Protein AF-A0A434QQH0-F1 (afdb_monomer_lite)

Secondary structure (DSSP, 8-state):
----HHHHHHHHHHHHHTT---EEEEEE-TTTTTTTHHHHHHHHHHTT-EEEEEEPP--S--SS-TTTT---HHHHHHHHTTTS-EEE-----SSS-EEEEETTT--EEEEE-TTTS--GGG----EE-TTS-EE-

Radius of gyration: 16.39 Å; chains: 1; bounding box: 36×39×36 Å

Sequence (136 aa):
RWGNLGKVMEGIDAAQAAGLKVKLNAVALRDFNDAEIPEMLRWAHGRGMDLTVIETMPMGEIDADRTDQYLPLSLLRASLERQFTLTDIPYKTGGPARYVQVAETGGRLGFITPMTHNFCESCNRVRLTCTGTLYM

Structure (mmCIF, N/CA/C/O backbone):
data_AF-A0A434QQH0-F1
#
_entry.id   AF-A0A434QQH0-F1
#
loop_
_atom_site.group_PDB
_atom_site.id
_atom_site.type_symbol
_atom_site.label_atom_id
_atom_site.label_alt_id
_atom_site.label_comp_id
_atom_site.label_asym_id
_atom_site.label_entity_id
_atom_site.label_seq_id
_atom_site.pdbx_PDB_ins_code
_atom_site.Cartn_x
_atom_site.Cartn_y
_atom_site.Cartn_z
_atom_site.occupancy
_atom_site.B_iso_or_equiv
_atom_site.auth_seq_id
_atom_site.auth_comp_id
_atom_site.auth_asym_id
_atom_site.auth_atom_id
_atom_site.pdbx_PDB_model_num
ATOM 1 N N . ARG A 1 1 ? -4.219 -21.083 -2.328 1.00 56.47 1 ARG A N 1
ATOM 2 C CA . ARG A 1 1 ? -4.383 -19.788 -1.613 1.00 56.47 1 ARG A CA 1
ATOM 3 C C . ARG A 1 1 ? -5.402 -20.011 -0.497 1.00 56.47 1 ARG A C 1
ATOM 5 O O . ARG A 1 1 ? -6.440 -20.570 -0.800 1.00 56.47 1 ARG A O 1
ATOM 12 N N . TRP A 1 2 ? -5.095 -19.660 0.757 1.00 65.19 2 TRP A N 1
ATOM 13 C CA . TRP A 1 2 ? -5.831 -20.118 1.959 1.00 65.19 2 TRP A CA 1
ATOM 14 C C . TRP A 1 2 ? -6.558 -18.984 2.720 1.00 65.19 2 TRP A C 1
ATOM 16 O O . TRP A 1 2 ? -6.853 -19.114 3.903 1.00 65.19 2 TRP A O 1
ATOM 26 N N . GLY A 1 3 ? -6.808 -17.840 2.074 1.00 81.50 3 GLY A N 1
ATOM 27 C CA . GLY A 1 3 ? -7.459 -16.683 2.705 1.00 81.50 3 GLY A CA 1
ATOM 28 C C . GLY A 1 3 ? -8.984 -16.701 2.566 1.00 81.50 3 GLY A C 1
ATOM 29 O O . GLY A 1 3 ? -9.505 -17.185 1.565 1.00 81.50 3 GLY A O 1
ATOM 30 N N . ASN A 1 4 ? -9.694 -16.129 3.545 1.00 92.25 4 ASN A N 1
ATOM 31 C CA . ASN A 1 4 ? -11.132 -15.852 3.474 1.00 92.25 4 ASN A CA 1
ATOM 32 C C . ASN A 1 4 ? -11.342 -14.331 3.456 1.00 92.25 4 ASN A C 1
ATOM 34 O O . ASN A 1 4 ? -11.061 -13.668 4.453 1.00 92.25 4 ASN A O 1
ATOM 38 N N . LEU A 1 5 ? -11.826 -13.794 2.332 1.00 92.00 5 LEU A N 1
ATOM 39 C CA . LEU A 1 5 ? -12.012 -12.352 2.153 1.00 92.00 5 LEU A CA 1
ATOM 40 C C . LEU A 1 5 ? -13.023 -11.770 3.151 1.00 92.00 5 LEU A C 1
ATOM 42 O O . LEU A 1 5 ? -12.745 -10.729 3.732 1.00 92.00 5 LEU A O 1
ATOM 46 N N . GLY A 1 6 ? -14.139 -12.460 3.408 1.00 96.25 6 GLY A N 1
ATOM 47 C CA . GLY A 1 6 ? -15.161 -12.005 4.358 1.00 96.25 6 GLY A CA 1
ATOM 48 C C . GLY A 1 6 ? -14.581 -11.723 5.745 1.00 96.25 6 GLY A C 1
ATOM 49 O O . GLY A 1 6 ? -14.770 -10.636 6.279 1.00 96.25 6 GLY A O 1
ATOM 50 N N . LYS A 1 7 ? -13.740 -12.630 6.260 1.00 96.06 7 LYS A N 1
ATOM 51 C CA . LYS A 1 7 ? -13.055 -12.433 7.551 1.00 96.06 7 LYS A CA 1
ATOM 52 C C . LYS A 1 7 ? -12.103 -11.232 7.562 1.00 96.06 7 LYS A C 1
ATOM 54 O O . LYS A 1 7 ? -11.953 -10.579 8.590 1.00 96.06 7 LYS A O 1
ATOM 59 N N . VAL A 1 8 ? -11.432 -10.947 6.444 1.00 95.69 8 VAL A N 1
ATOM 60 C CA . VAL A 1 8 ? -10.558 -9.766 6.324 1.00 95.69 8 VAL A CA 1
ATOM 61 C C . VAL A 1 8 ? -11.393 -8.490 6.381 1.00 95.69 8 VAL A C 1
ATOM 63 O O . VAL A 1 8 ? -11.028 -7.557 7.091 1.00 95.69 8 VAL A O 1
ATOM 66 N N . MET A 1 9 ? -12.522 -8.467 5.671 1.00 96.62 9 MET A N 1
ATOM 67 C CA . MET A 1 9 ? -13.430 -7.320 5.637 1.00 96.62 9 MET A CA 1
ATOM 68 C C . MET A 1 9 ? -14.028 -7.041 7.016 1.00 96.62 9 MET A C 1
ATOM 70 O O . MET A 1 9 ? -13.932 -5.915 7.491 1.00 96.62 9 MET A O 1
ATOM 74 N N . GLU A 1 10 ? -14.516 -8.076 7.705 1.00 97.75 10 GLU A N 1
ATOM 75 C CA . GLU A 1 10 ? -14.991 -7.979 9.093 1.00 97.75 10 GLU A CA 1
ATOM 76 C C . GLU A 1 10 ? -13.908 -7.416 10.030 1.00 97.75 10 GLU A C 1
ATOM 78 O O . GLU A 1 10 ? -14.185 -6.566 10.876 1.00 97.75 10 GLU A O 1
ATOM 83 N N . GLY A 1 11 ? -12.652 -7.843 9.859 1.00 97.44 11 GLY A N 1
ATOM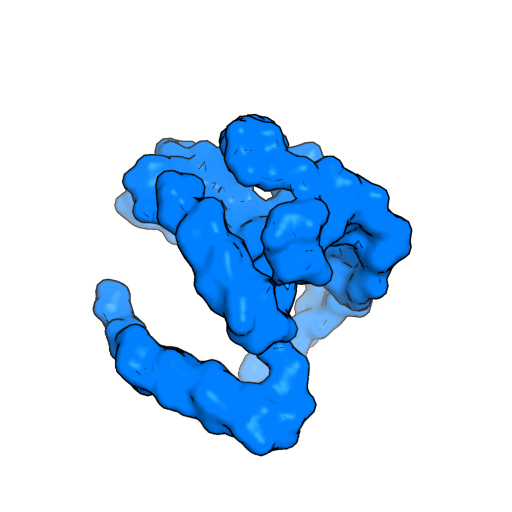 84 C CA . GLY A 1 11 ? -11.523 -7.325 10.632 1.00 97.44 11 GLY A CA 1
ATOM 85 C C . GLY A 1 11 ? -11.219 -5.847 10.359 1.00 97.44 11 GLY A C 1
ATOM 86 O O . GLY A 1 11 ? -10.921 -5.103 11.295 1.00 97.44 11 GLY A O 1
ATOM 87 N N . ILE A 1 12 ? -11.317 -5.405 9.100 1.00 97.44 12 ILE A N 1
ATOM 88 C CA . ILE A 1 12 ? -11.163 -3.990 8.725 1.00 97.44 12 ILE A CA 1
ATOM 89 C C . ILE A 1 12 ? -12.280 -3.157 9.356 1.00 97.44 12 ILE A C 1
ATOM 91 O O . ILE A 1 12 ? -11.996 -2.125 9.965 1.00 97.44 12 ILE A O 1
ATOM 95 N N . ASP A 1 13 ? -13.527 -3.618 9.256 1.00 97.69 13 ASP A N 1
ATOM 96 C CA . ASP A 1 13 ? -14.692 -2.934 9.819 1.00 97.69 13 ASP A CA 1
ATOM 97 C C . ASP A 1 13 ? -14.550 -2.777 11.340 1.00 97.69 13 ASP A C 1
ATOM 99 O O . ASP A 1 13 ? -14.711 -1.677 11.873 1.00 97.69 13 ASP A O 1
ATOM 103 N N . ALA A 1 14 ? -14.153 -3.848 12.033 1.00 98.25 14 ALA A N 1
ATOM 104 C CA . ALA A 1 14 ? -13.924 -3.830 13.474 1.00 98.25 14 ALA A CA 1
ATOM 105 C C . ALA A 1 14 ? -12.790 -2.871 13.879 1.00 98.25 14 ALA A C 1
ATOM 107 O O . ALA A 1 14 ? -12.925 -2.122 14.848 1.00 98.25 14 ALA A O 1
ATOM 108 N N . ALA A 1 15 ? -11.684 -2.850 13.126 1.00 97.94 15 ALA A N 1
ATOM 109 C CA . ALA A 1 15 ? -10.567 -1.942 13.383 1.00 97.94 15 ALA A CA 1
ATOM 110 C C . ALA A 1 15 ? -10.979 -0.469 13.226 1.00 97.94 15 ALA A C 1
ATOM 112 O O . ALA A 1 15 ? -10.632 0.363 14.067 1.00 97.94 15 ALA A O 1
ATOM 113 N N . GLN A 1 16 ? -11.754 -0.148 12.187 1.00 97.31 16 GLN A N 1
ATOM 114 C CA . GLN A 1 16 ? -12.264 1.206 11.974 1.00 97.31 16 GLN A CA 1
ATOM 115 C C . GLN A 1 16 ? -13.278 1.616 13.049 1.00 97.31 16 GLN A C 1
ATOM 117 O O . GLN A 1 16 ? -13.196 2.733 13.557 1.00 97.31 16 GLN A O 1
ATOM 122 N N . ALA A 1 17 ? -14.180 0.714 13.450 1.00 97.81 17 ALA A N 1
ATOM 123 C CA . ALA A 1 17 ? -15.127 0.956 14.540 1.00 97.81 17 ALA A CA 1
ATOM 124 C C . ALA A 1 17 ? -14.420 1.232 15.881 1.00 97.81 17 ALA A C 1
ATOM 126 O O . ALA A 1 17 ? -14.890 2.042 16.676 1.00 97.81 17 ALA A O 1
ATOM 127 N N . ALA A 1 18 ? -13.256 0.616 16.106 1.00 98.12 18 ALA A N 1
ATOM 128 C CA . ALA A 1 18 ? -12.401 0.876 17.263 1.00 98.12 18 ALA A CA 1
ATOM 129 C C . ALA A 1 18 ? -11.572 2.177 17.156 1.00 98.12 18 ALA A C 1
ATOM 131 O O . ALA A 1 18 ? -10.789 2.481 18.056 1.00 98.12 18 ALA A O 1
ATOM 132 N N . GLY A 1 19 ? -11.703 2.944 16.066 1.00 97.06 19 GLY A N 1
ATOM 133 C CA . GLY A 1 19 ? -10.958 4.186 15.841 1.00 97.06 19 GLY A CA 1
ATOM 134 C C . GLY A 1 19 ? -9.503 3.986 15.400 1.00 97.06 19 GLY A C 1
ATOM 135 O O . GLY A 1 19 ? -8.715 4.935 15.432 1.00 97.06 19 GLY A O 1
ATOM 136 N N . LEU A 1 20 ? -9.117 2.773 14.987 1.00 97.31 20 LEU A N 1
ATOM 137 C CA . LEU A 1 20 ? -7.773 2.503 14.481 1.00 97.31 20 LEU A CA 1
ATOM 138 C C . LEU A 1 20 ? -7.617 3.032 13.052 1.00 97.31 20 LEU A C 1
ATOM 140 O O . LEU A 1 20 ? -8.489 2.866 12.197 1.00 97.31 20 LEU A O 1
ATOM 144 N N . LYS A 1 21 ? -6.455 3.623 12.762 1.00 94.88 21 LYS A N 1
ATOM 145 C CA . LYS A 1 21 ? -6.095 4.005 11.393 1.00 94.88 21 LYS A CA 1
ATOM 146 C C . LYS A 1 21 ? -5.660 2.769 10.615 1.00 94.88 21 LYS A C 1
ATOM 148 O O . LYS A 1 21 ? -4.626 2.177 10.920 1.00 94.88 21 LYS A O 1
ATOM 153 N N . VAL A 1 22 ? -6.434 2.407 9.598 1.00 96.62 22 VAL A N 1
ATOM 154 C CA . VAL A 1 22 ? -6.146 1.261 8.732 1.00 96.62 22 VAL A CA 1
ATOM 155 C C . VAL A 1 22 ? -5.392 1.723 7.488 1.00 96.62 22 VAL A C 1
ATOM 157 O O . VAL A 1 22 ? -5.726 2.733 6.870 1.00 96.62 22 VAL A O 1
ATOM 160 N N . LYS A 1 23 ? -4.362 0.959 7.123 1.00 95.44 23 LYS A N 1
ATOM 161 C CA . LYS A 1 23 ? -3.570 1.142 5.908 1.00 95.44 23 LYS A CA 1
ATOM 162 C C . LYS A 1 23 ? -3.443 -0.197 5.194 1.00 95.44 23 LYS A C 1
ATOM 164 O O . LYS A 1 23 ? -3.060 -1.190 5.814 1.00 95.44 23 LYS A O 1
ATOM 169 N N . LEU A 1 24 ? -3.698 -0.207 3.892 1.00 96.69 24 LEU A N 1
ATOM 170 C CA . LEU A 1 24 ? -3.528 -1.389 3.057 1.00 96.69 24 LEU A CA 1
ATOM 171 C C . LEU A 1 24 ? -2.130 -1.418 2.446 1.00 96.69 24 LEU A C 1
ATOM 173 O O . LEU A 1 24 ? -1.585 -0.390 2.043 1.00 96.69 24 LEU A O 1
ATOM 177 N N . ASN A 1 25 ? -1.561 -2.616 2.349 1.00 96.00 25 ASN A N 1
ATOM 178 C CA . ASN A 1 25 ? -0.327 -2.858 1.614 1.00 96.00 25 ASN A CA 1
ATOM 179 C C . ASN A 1 25 ? -0.595 -3.947 0.577 1.00 96.00 25 ASN A C 1
ATOM 181 O O . ASN A 1 25 ? -1.100 -5.012 0.928 1.00 96.00 25 ASN A O 1
ATOM 185 N N . ALA A 1 26 ? -0.256 -3.678 -0.678 1.00 94.94 26 ALA A N 1
ATOM 186 C CA . ALA A 1 26 ? -0.445 -4.603 -1.784 1.00 94.94 26 ALA A CA 1
ATOM 187 C C . ALA A 1 26 ? 0.869 -4.766 -2.547 1.00 94.94 26 ALA A C 1
ATOM 189 O O . ALA A 1 26 ? 1.525 -3.783 -2.879 1.00 94.94 26 ALA A O 1
ATOM 190 N N . VAL A 1 27 ? 1.254 -6.006 -2.831 1.00 93.00 27 VAL A N 1
ATOM 191 C CA . VAL A 1 27 ? 2.348 -6.290 -3.765 1.00 93.00 27 VAL A CA 1
ATOM 192 C C . VAL A 1 27 ? 1.781 -6.207 -5.178 1.00 93.00 27 VAL A C 1
ATOM 194 O O . VAL A 1 27 ? 0.774 -6.857 -5.462 1.00 93.00 27 VAL A O 1
ATOM 197 N N . ALA A 1 28 ? 2.390 -5.392 -6.036 1.00 91.56 28 ALA A N 1
ATOM 198 C CA . ALA A 1 28 ?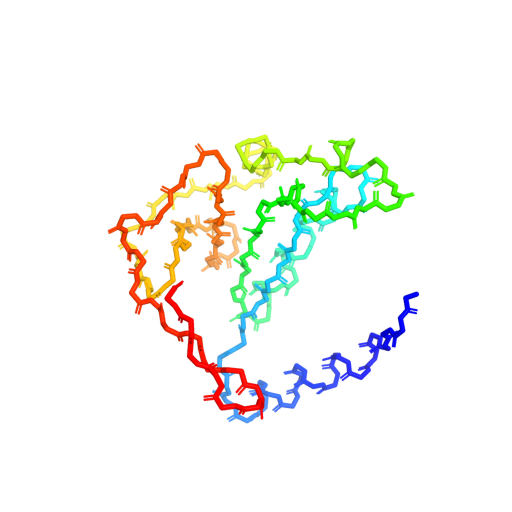 1.968 -5.249 -7.422 1.00 91.56 28 ALA A CA 1
ATOM 199 C C . ALA A 1 28 ? 2.643 -6.300 -8.303 1.00 91.56 28 ALA A C 1
ATOM 201 O O . ALA A 1 28 ? 3.873 -6.397 -8.356 1.00 91.56 28 ALA A O 1
ATOM 202 N N . LEU A 1 29 ? 1.811 -7.072 -8.993 1.00 89.50 29 LEU A N 1
ATOM 203 C CA . LEU A 1 29 ? 2.197 -8.167 -9.865 1.00 89.50 29 LEU A CA 1
ATOM 204 C C . LEU A 1 29 ? 1.635 -7.889 -11.259 1.00 89.50 29 LEU A C 1
ATOM 206 O O . LEU A 1 29 ? 0.441 -7.616 -11.408 1.00 89.50 29 LEU A O 1
ATOM 210 N N . ARG A 1 30 ? 2.512 -7.960 -12.263 1.00 85.88 30 ARG A N 1
ATOM 211 C CA . ARG A 1 30 ? 2.134 -7.820 -13.674 1.00 85.88 30 ARG A CA 1
ATOM 212 C C . ARG A 1 30 ? 1.115 -8.896 -14.056 1.00 85.88 30 ARG A C 1
ATOM 214 O O . ARG A 1 30 ? 1.268 -10.040 -13.629 1.00 85.88 30 ARG A O 1
ATOM 221 N N . ASP A 1 31 ? 0.113 -8.515 -14.850 1.00 86.31 31 ASP A N 1
ATOM 222 C CA . ASP A 1 31 ? -0.918 -9.407 -15.404 1.00 86.31 31 ASP A CA 1
ATOM 223 C C . ASP A 1 31 ? -1.680 -10.210 -14.332 1.00 86.31 31 ASP A C 1
ATOM 225 O O . ASP A 1 31 ? -2.230 -11.281 -14.595 1.00 86.31 31 ASP A O 1
ATOM 229 N N . PHE A 1 32 ? -1.702 -9.703 -13.095 1.00 87.75 32 PHE A N 1
ATOM 230 C CA . PHE A 1 32 ? -2.358 -10.365 -11.973 1.00 87.75 32 PHE A CA 1
ATOM 231 C C . PHE A 1 32 ? -3.290 -9.425 -11.211 1.00 87.75 32 PHE A C 1
ATOM 233 O O . PHE A 1 32 ? -4.473 -9.720 -11.088 1.00 87.75 32 PHE A O 1
ATOM 240 N N . ASN A 1 33 ? -2.773 -8.315 -10.678 1.00 89.31 33 ASN A N 1
ATOM 241 C CA . ASN A 1 33 ? -3.578 -7.352 -9.913 1.00 89.31 33 ASN A CA 1
ATOM 242 C C . ASN A 1 33 ? -3.304 -5.891 -10.279 1.00 89.31 33 ASN A C 1
ATOM 244 O O . ASN A 1 33 ? -3.895 -4.990 -9.693 1.00 89.31 33 ASN A O 1
ATOM 248 N N . ASP A 1 34 ? -2.416 -5.637 -11.234 1.00 88.25 34 ASP A N 1
ATOM 249 C CA . ASP A 1 34 ? -2.035 -4.303 -11.689 1.00 88.25 34 ASP A CA 1
ATOM 250 C C . ASP A 1 34 ? -3.215 -3.516 -12.274 1.00 88.25 34 ASP A C 1
ATOM 252 O O . ASP A 1 34 ? -3.349 -2.320 -12.003 1.00 88.25 34 ASP A O 1
ATOM 256 N N . ALA A 1 35 ? -4.117 -4.196 -12.983 1.00 92.44 35 ALA A N 1
ATOM 257 C CA . ALA A 1 35 ? -5.368 -3.620 -13.473 1.00 92.44 35 ALA A CA 1
ATOM 258 C C . ALA A 1 35 ? -6.380 -3.284 -12.355 1.00 92.44 35 ALA A C 1
ATOM 260 O O . ALA A 1 35 ? -7.222 -2.406 -12.542 1.00 92.44 35 ALA A O 1
ATOM 261 N N . GLU A 1 36 ? -6.288 -3.938 -11.191 1.00 94.06 36 GLU A N 1
ATOM 262 C CA . GLU A 1 36 ? -7.217 -3.773 -10.060 1.00 94.06 36 GLU A CA 1
ATOM 263 C C . GLU A 1 36 ? -6.765 -2.680 -9.074 1.00 94.06 36 GLU A C 1
ATOM 265 O O . GLU A 1 36 ? -7.580 -2.136 -8.323 1.00 94.06 36 GLU A O 1
ATOM 270 N N . ILE A 1 37 ? -5.479 -2.296 -9.089 1.00 95.56 37 ILE A N 1
ATOM 271 C CA . ILE A 1 37 ? -4.923 -1.262 -8.196 1.00 95.56 37 ILE A CA 1
ATOM 272 C C . ILE A 1 37 ? -5.722 0.058 -8.215 1.00 95.56 37 ILE A C 1
ATOM 274 O O . ILE A 1 37 ? -5.959 0.597 -7.130 1.00 95.56 37 ILE A O 1
ATOM 278 N N . PRO A 1 38 ? -6.172 0.603 -9.367 1.00 96.06 38 PRO A N 1
ATOM 279 C CA . PRO A 1 38 ? -7.000 1.812 -9.394 1.00 96.06 38 PRO A CA 1
ATOM 280 C C . PRO A 1 38 ? -8.300 1.687 -8.590 1.00 96.06 38 PRO A C 1
ATOM 282 O O . PRO A 1 38 ? -8.707 2.632 -7.913 1.00 96.06 38 PRO A O 1
ATOM 285 N N . GLU A 1 39 ? -8.961 0.531 -8.651 1.00 96.38 39 GLU A N 1
ATOM 286 C CA . GLU A 1 39 ? -10.207 0.288 -7.922 1.00 96.38 39 GLU A CA 1
ATOM 287 C C . GLU A 1 39 ? -9.935 0.089 -6.431 1.00 96.38 39 GLU A C 1
ATOM 289 O O . GLU A 1 39 ? -10.593 0.716 -5.597 1.00 96.38 39 GLU A O 1
ATOM 294 N N . MET A 1 40 ? -8.895 -0.679 -6.091 1.00 96.06 40 MET A N 1
ATOM 295 C CA . MET A 1 40 ? -8.429 -0.828 -4.710 1.00 96.06 40 MET A CA 1
ATOM 296 C C . MET A 1 40 ? -8.089 0.524 -4.073 1.00 96.06 40 MET A C 1
ATOM 298 O O . MET A 1 40 ? -8.409 0.752 -2.907 1.00 96.06 40 MET A O 1
ATOM 302 N N . LEU A 1 41 ? -7.468 1.430 -4.834 1.00 97.19 41 LEU A N 1
ATOM 303 C CA . LEU A 1 41 ? -7.140 2.786 -4.401 1.00 97.19 41 LEU A CA 1
ATOM 304 C C . LEU A 1 41 ? -8.403 3.585 -4.065 1.00 97.19 41 LEU A C 1
ATOM 306 O O . LEU A 1 41 ? -8.503 4.139 -2.970 1.00 97.19 41 LEU A O 1
ATOM 310 N N . ARG A 1 42 ? -9.386 3.615 -4.979 1.00 97.31 42 ARG A N 1
ATOM 311 C CA . ARG A 1 42 ? -10.667 4.308 -4.750 1.00 97.31 42 ARG A CA 1
ATOM 312 C C . ARG A 1 42 ? -11.400 3.734 -3.544 1.00 97.31 42 ARG A C 1
ATOM 314 O O . ARG A 1 42 ? -11.897 4.497 -2.722 1.00 97.31 42 ARG A O 1
ATOM 321 N N . TRP A 1 43 ? -11.437 2.409 -3.421 1.00 97.12 43 TRP A N 1
ATOM 322 C CA . TRP A 1 43 ? -12.093 1.733 -2.307 1.00 97.12 43 TRP A CA 1
ATOM 323 C C . TRP A 1 43 ? -11.429 2.055 -0.964 1.00 97.12 43 TRP A C 1
ATOM 325 O O . TRP A 1 43 ? -12.113 2.424 -0.008 1.00 97.12 43 TRP A O 1
ATOM 335 N N . ALA A 1 44 ? -10.096 1.975 -0.897 1.00 97.38 44 ALA A N 1
ATOM 336 C CA . ALA A 1 44 ? -9.343 2.297 0.310 1.00 97.38 44 ALA A CA 1
ATOM 337 C C . ALA A 1 44 ? -9.580 3.753 0.733 1.00 97.38 44 ALA A C 1
ATOM 339 O O . ALA A 1 44 ? -9.991 4.015 1.866 1.00 97.38 44 ALA A O 1
ATOM 340 N N . HIS A 1 45 ? -9.403 4.690 -0.200 1.00 97.19 45 HIS A N 1
ATOM 341 C CA . HIS A 1 45 ? -9.548 6.115 0.078 1.00 97.19 45 HIS A CA 1
ATOM 342 C C . HIS A 1 45 ? -10.994 6.498 0.418 1.00 97.19 45 HIS A C 1
ATOM 344 O O . HIS A 1 45 ? -11.209 7.292 1.331 1.00 97.19 45 HIS A O 1
ATOM 350 N N . GLY A 1 46 ? -11.990 5.881 -0.229 1.00 96.88 46 GLY A N 1
ATOM 351 C CA . GLY A 1 46 ? -13.411 6.076 0.083 1.00 96.88 46 GLY A CA 1
ATOM 352 C C . GLY A 1 46 ? -13.790 5.669 1.511 1.00 96.88 46 GLY A C 1
ATOM 353 O O . GLY A 1 46 ? -14.777 6.158 2.053 1.00 96.88 46 GLY A O 1
ATOM 354 N N . ARG A 1 47 ? -12.976 4.824 2.152 1.00 96.50 47 ARG A N 1
ATOM 355 C CA . ARG A 1 47 ? -13.107 4.443 3.565 1.00 96.50 47 ARG A CA 1
ATOM 356 C C . ARG A 1 47 ? -12.099 5.150 4.479 1.00 96.50 47 ARG A C 1
ATOM 358 O O . ARG A 1 47 ? -11.950 4.750 5.631 1.00 96.50 47 ARG A O 1
ATOM 365 N N . GLY A 1 48 ? -11.382 6.162 3.989 1.00 95.81 48 GLY A N 1
ATOM 366 C CA . GLY A 1 48 ? -10.366 6.896 4.752 1.00 95.81 48 GLY A CA 1
ATOM 367 C C . GLY A 1 48 ? -9.097 6.093 5.062 1.00 95.81 48 GLY A C 1
ATOM 368 O O . GLY A 1 48 ? -8.371 6.434 5.995 1.00 95.81 48 GLY A O 1
ATOM 369 N N . MET A 1 49 ? -8.837 5.015 4.319 1.00 97.44 49 MET A N 1
ATOM 370 C CA . MET A 1 49 ? -7.637 4.188 4.454 1.00 97.44 49 MET A CA 1
ATOM 371 C C . MET A 1 49 ? -6.593 4.606 3.421 1.00 97.44 49 MET A C 1
ATOM 373 O O . MET A 1 49 ? -6.934 4.853 2.269 1.00 97.44 49 MET A O 1
ATOM 377 N N . ASP A 1 50 ? -5.317 4.625 3.804 1.00 96.44 50 ASP A N 1
ATOM 378 C CA . ASP A 1 50 ? -4.221 4.826 2.848 1.00 96.44 50 ASP A CA 1
ATOM 379 C C . ASP A 1 50 ? -3.875 3.499 2.143 1.00 96.44 50 ASP A C 1
ATOM 381 O O . ASP A 1 50 ? -3.974 2.420 2.742 1.00 96.44 50 ASP A O 1
ATOM 385 N N . LEU A 1 51 ? -3.381 3.572 0.904 1.00 97.44 51 LEU A N 1
ATOM 386 C CA . LEU A 1 51 ? -2.850 2.419 0.168 1.00 97.44 51 LEU A CA 1
ATOM 387 C C . LEU A 1 51 ? -1.334 2.549 -0.011 1.00 97.44 51 LEU A C 1
ATOM 389 O O . LEU A 1 51 ? -0.794 3.625 -0.255 1.00 97.44 51 LEU A O 1
ATOM 393 N N . THR A 1 52 ? -0.602 1.446 0.102 1.00 97.19 52 THR A N 1
ATOM 394 C CA . THR A 1 52 ? 0.799 1.371 -0.319 1.00 97.19 52 THR A CA 1
ATOM 395 C C . THR A 1 52 ? 1.018 0.184 -1.224 1.00 97.19 52 THR A C 1
ATOM 397 O O . THR A 1 52 ? 0.662 -0.943 -0.888 1.00 97.19 52 THR A O 1
ATOM 400 N N . VAL A 1 53 ? 1.635 0.457 -2.364 1.00 96.19 53 VAL A N 1
ATOM 401 C CA . VAL A 1 53 ? 1.975 -0.547 -3.354 1.00 96.19 53 VAL A CA 1
ATOM 402 C C . VAL A 1 53 ? 3.461 -0.869 -3.262 1.00 96.19 53 VAL A C 1
ATOM 404 O O . VAL A 1 53 ? 4.303 0.020 -3.106 1.00 96.19 53 VAL A O 1
ATOM 407 N N . ILE A 1 54 ? 3.770 -2.158 -3.312 1.00 93.81 54 ILE A N 1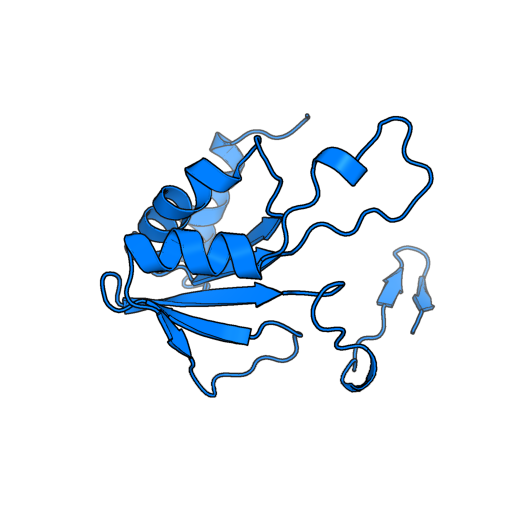
ATOM 408 C CA . ILE A 1 54 ? 5.102 -2.713 -3.100 1.00 93.81 54 ILE A CA 1
ATOM 409 C C . ILE A 1 54 ? 5.548 -3.396 -4.387 1.00 93.81 54 ILE A C 1
ATOM 411 O O . ILE A 1 54 ? 4.823 -4.222 -4.941 1.00 93.81 54 ILE A O 1
ATOM 415 N N . GLU A 1 55 ? 6.741 -3.043 -4.853 1.00 89.75 55 GLU A N 1
ATOM 416 C CA . GLU A 1 55 ? 7.380 -3.683 -5.997 1.00 89.75 55 GLU A CA 1
ATOM 417 C C . GLU A 1 55 ? 7.700 -5.135 -5.651 1.00 89.75 55 GLU A C 1
ATOM 419 O O . GLU A 1 55 ? 8.229 -5.434 -4.575 1.00 89.75 55 GLU A O 1
ATOM 424 N N . THR A 1 56 ? 7.396 -6.043 -6.569 1.00 83.88 56 THR A N 1
ATOM 425 C CA . THR A 1 56 ? 7.724 -7.454 -6.384 1.00 83.88 56 THR A CA 1
ATOM 426 C C . THR A 1 56 ? 9.238 -7.655 -6.452 1.00 83.88 56 THR A C 1
ATOM 428 O O . THR A 1 56 ? 9.877 -7.244 -7.418 1.00 83.88 56 THR A O 1
ATOM 431 N N . MET A 1 57 ? 9.813 -8.318 -5.443 1.00 75.44 57 MET A N 1
ATOM 432 C CA . MET A 1 57 ? 11.210 -8.763 -5.461 1.00 75.44 57 MET A CA 1
ATOM 433 C C . MET A 1 57 ? 11.281 -10.240 -5.874 1.00 75.44 57 MET A C 1
ATOM 435 O O . MET A 1 57 ? 10.742 -11.087 -5.155 1.00 75.44 57 MET A O 1
ATOM 439 N N . PRO A 1 58 ? 11.951 -10.586 -6.985 1.00 65.38 58 PRO A N 1
ATOM 440 C CA . PRO A 1 58 ? 12.172 -11.974 -7.373 1.00 65.38 58 PRO A CA 1
ATOM 441 C C . PRO A 1 58 ? 13.390 -12.537 -6.619 1.00 65.38 58 PRO A C 1
ATOM 443 O O . PRO A 1 58 ? 14.480 -12.629 -7.169 1.00 65.38 58 PRO A O 1
ATOM 446 N N . MET A 1 59 ? 13.238 -12.855 -5.329 1.00 58.34 59 MET A N 1
ATOM 447 C CA . MET A 1 59 ? 14.312 -13.424 -4.494 1.00 58.34 59 MET A CA 1
ATOM 448 C C . MET A 1 59 ? 13.833 -14.697 -3.771 1.00 58.34 59 M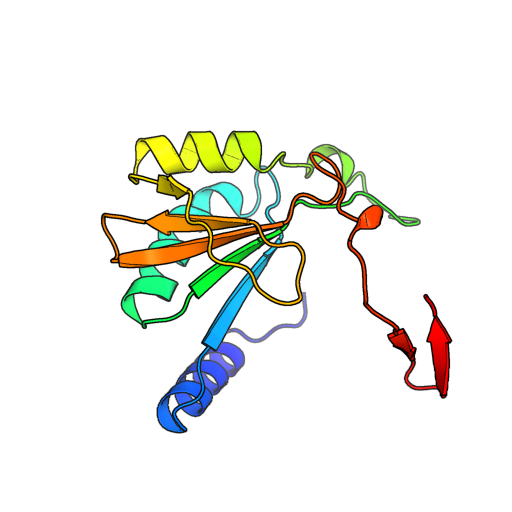ET A C 1
ATOM 450 O O . MET A 1 59 ? 12.771 -14.683 -3.147 1.00 58.34 59 MET A O 1
ATOM 454 N N . GLY A 1 60 ? 14.634 -15.770 -3.832 1.00 53.69 60 GLY A N 1
ATOM 455 C CA . GLY A 1 60 ? 14.402 -17.085 -3.201 1.00 53.69 60 GLY A CA 1
ATOM 456 C C . GLY A 1 60 ? 14.570 -18.258 -4.182 1.00 53.69 60 GLY A C 1
ATOM 457 O O . GLY A 1 60 ? 14.605 -18.031 -5.386 1.00 53.69 60 GLY A O 1
ATOM 458 N N . GLU A 1 61 ? 14.664 -19.504 -3.698 1.00 45.62 61 GLU A N 1
ATOM 459 C CA . GLU A 1 61 ? 14.368 -20.675 -4.543 1.00 45.62 61 GLU A CA 1
ATOM 460 C C . GLU A 1 61 ? 12.861 -20.674 -4.802 1.00 45.62 61 GLU A C 1
ATOM 462 O O . GLU A 1 61 ? 12.055 -20.814 -3.878 1.00 45.62 61 GLU A O 1
ATOM 467 N N . ILE A 1 62 ? 12.472 -20.411 -6.046 1.00 52.91 62 ILE A N 1
ATOM 468 C CA . ILE A 1 62 ? 11.074 -20.287 -6.445 1.00 52.91 62 ILE A CA 1
ATOM 469 C C . ILE A 1 62 ? 10.849 -21.288 -7.569 1.00 52.91 62 ILE A C 1
ATOM 471 O O . ILE A 1 62 ? 11.409 -21.144 -8.647 1.00 52.91 62 ILE A O 1
ATOM 475 N N . ASP A 1 63 ? 10.010 -22.285 -7.308 1.00 50.78 63 ASP A N 1
ATOM 476 C CA . ASP A 1 63 ? 9.648 -23.393 -8.210 1.00 50.78 63 ASP A CA 1
ATOM 477 C C . ASP A 1 63 ? 8.862 -22.936 -9.471 1.00 50.78 63 ASP A C 1
ATOM 479 O O . ASP A 1 63 ? 8.303 -23.738 -10.211 1.00 50.78 63 ASP A O 1
ATOM 483 N N . ALA A 1 64 ? 8.755 -21.622 -9.700 1.00 50.94 64 ALA A N 1
ATOM 484 C CA . ALA A 1 64 ? 8.056 -21.014 -10.826 1.00 50.94 64 ALA A CA 1
ATOM 485 C C . ALA A 1 64 ? 8.669 -19.645 -11.166 1.00 50.94 64 ALA A C 1
ATOM 487 O O . ALA A 1 64 ? 8.896 -18.832 -10.264 1.00 50.94 64 ALA A O 1
ATOM 488 N N . ASP A 1 65 ? 8.875 -19.397 -12.464 1.00 53.50 65 ASP A N 1
ATOM 489 C CA . ASP A 1 65 ? 9.365 -18.157 -13.089 1.00 53.50 65 ASP A CA 1
ATOM 490 C C . ASP A 1 65 ? 8.569 -16.916 -12.631 1.00 53.50 65 ASP A C 1
ATOM 492 O O . ASP A 1 65 ? 7.611 -16.461 -13.256 1.00 53.50 65 ASP A O 1
ATOM 496 N N . ARG A 1 66 ? 8.937 -16.344 -11.479 1.00 54.41 66 ARG A N 1
ATOM 497 C CA . ARG A 1 66 ? 8.372 -15.078 -10.972 1.00 54.41 66 ARG A CA 1
ATOM 498 C C . ARG A 1 66 ? 9.030 -13.838 -11.572 1.00 54.41 66 ARG A C 1
ATOM 500 O O . ARG A 1 66 ? 8.603 -12.724 -11.274 1.00 54.41 66 ARG A O 1
ATOM 507 N N . THR A 1 67 ? 10.034 -14.018 -12.419 1.00 58.56 67 THR A N 1
ATOM 508 C CA . THR A 1 67 ? 10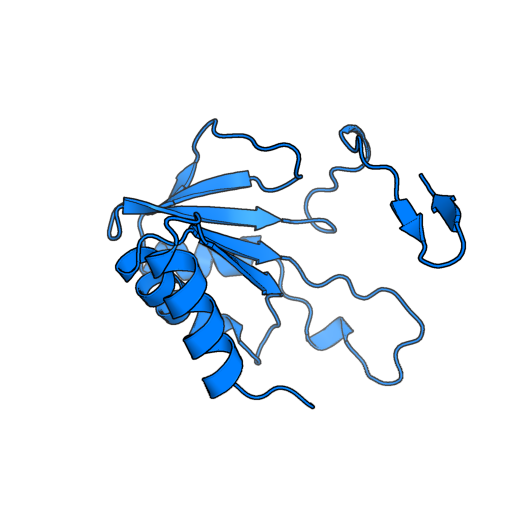.598 -12.990 -13.302 1.00 58.56 67 THR A CA 1
ATOM 509 C C . THR A 1 67 ? 9.518 -12.358 -14.181 1.00 58.56 67 THR A C 1
ATOM 511 O O . THR A 1 67 ? 9.474 -11.133 -14.282 1.00 58.56 67 THR A O 1
ATOM 514 N N . ASP A 1 68 ? 8.576 -13.152 -14.696 1.00 61.91 68 ASP A N 1
ATOM 515 C CA . ASP A 1 68 ? 7.487 -12.660 -15.554 1.00 61.91 68 ASP A CA 1
ATOM 516 C C . ASP A 1 68 ? 6.454 -11.803 -14.803 1.00 61.91 68 ASP A C 1
ATOM 518 O O . ASP A 1 68 ? 5.789 -10.953 -15.391 1.00 61.91 68 ASP A O 1
ATOM 522 N N . GLN A 1 69 ? 6.354 -11.952 -13.477 1.00 70.88 69 GLN A N 1
ATOM 523 C CA . GLN A 1 69 ? 5.419 -11.182 -12.642 1.00 70.88 69 GLN A CA 1
ATOM 524 C C . GLN A 1 69 ? 6.014 -9.858 -12.141 1.00 70.88 69 GLN A C 1
ATOM 526 O O . GLN A 1 69 ? 5.359 -9.115 -11.401 1.00 70.88 69 GLN A O 1
ATOM 531 N N . TYR A 1 70 ? 7.247 -9.539 -12.543 1.00 80.12 70 TYR A N 1
ATOM 532 C CA . TYR A 1 70 ? 7.904 -8.294 -12.185 1.00 80.12 70 TYR A CA 1
ATOM 533 C C . TYR A 1 70 ? 7.210 -7.086 -12.833 1.00 80.12 70 TYR A C 1
ATOM 535 O O . TYR A 1 70 ? 7.144 -6.933 -14.061 1.00 80.12 70 TYR A O 1
ATOM 543 N N . LEU A 1 71 ? 6.730 -6.182 -11.977 1.00 80.50 71 LEU A N 1
ATOM 544 C CA . LEU A 1 71 ? 6.168 -4.900 -12.371 1.00 80.50 71 LEU A CA 1
ATOM 545 C C . LEU A 1 71 ? 6.949 -3.757 -11.712 1.00 80.50 71 LEU A C 1
ATOM 547 O O . LEU A 1 71 ? 6.772 -3.520 -10.514 1.00 80.50 71 LEU A O 1
ATOM 551 N N . PRO A 1 72 ? 7.769 -3.014 -12.479 1.00 85.88 72 PRO A N 1
ATOM 552 C CA . PRO A 1 72 ? 8.343 -1.763 -12.008 1.00 85.88 72 PRO A CA 1
ATOM 553 C C . PRO A 1 72 ? 7.240 -0.803 -11.567 1.00 85.88 72 PRO A C 1
ATOM 555 O O . PRO A 1 72 ? 6.326 -0.500 -12.345 1.00 85.88 72 PRO A O 1
ATOM 558 N N . LEU A 1 73 ? 7.335 -0.258 -10.351 1.00 89.12 73 LEU A N 1
ATOM 559 C CA . LEU A 1 73 ? 6.300 0.673 -9.880 1.00 89.12 73 LEU A CA 1
ATOM 560 C C . LEU A 1 73 ? 6.298 2.002 -10.643 1.00 89.12 73 LEU A C 1
ATOM 562 O O . LEU A 1 73 ? 5.300 2.713 -10.598 1.00 89.12 73 LEU A O 1
ATOM 566 N N . SER A 1 74 ? 7.364 2.333 -11.376 1.00 89.44 74 SER A N 1
ATOM 567 C CA . SER A 1 74 ? 7.371 3.469 -12.306 1.00 89.44 74 SER A CA 1
ATOM 568 C C . SER A 1 74 ? 6.329 3.307 -13.418 1.00 89.44 74 SER A C 1
ATOM 570 O O . SER A 1 74 ? 5.629 4.265 -13.738 1.00 89.44 74 SER A O 1
ATOM 572 N N . LEU A 1 75 ? 6.164 2.092 -13.956 1.00 90.69 75 LEU A N 1
ATOM 573 C CA . LEU A 1 75 ? 5.138 1.791 -14.958 1.00 90.69 75 LEU A CA 1
ATOM 574 C C . LEU A 1 75 ? 3.738 1.848 -14.349 1.00 90.69 75 LEU A C 1
ATOM 576 O O . LEU A 1 75 ? 2.825 2.409 -14.954 1.00 90.69 75 LEU A O 1
ATOM 580 N N . LEU A 1 76 ? 3.576 1.313 -13.135 1.00 92.00 76 LEU A N 1
ATOM 581 C CA . LEU A 1 76 ? 2.303 1.392 -12.425 1.00 92.00 76 LEU A CA 1
ATOM 582 C C . LEU A 1 76 ? 1.923 2.845 -12.112 1.00 92.00 76 LEU A C 1
ATOM 584 O O . LEU A 1 76 ? 0.784 3.235 -12.351 1.00 92.00 76 LEU A O 1
ATOM 588 N N . ARG A 1 77 ? 2.870 3.662 -11.633 1.00 94.38 77 ARG A N 1
ATOM 589 C CA . ARG A 1 77 ? 2.664 5.096 -11.393 1.00 94.38 77 ARG A CA 1
ATOM 590 C C . ARG A 1 77 ? 2.220 5.800 -12.675 1.00 94.38 77 ARG A C 1
ATOM 592 O O . ARG A 1 77 ? 1.185 6.452 -12.655 1.00 94.38 77 ARG A O 1
ATOM 599 N N . ALA A 1 78 ? 2.922 5.586 -13.788 1.00 93.75 78 ALA A N 1
ATOM 600 C CA . ALA A 1 78 ? 2.551 6.168 -15.079 1.00 93.75 78 ALA A CA 1
ATOM 601 C C . ALA A 1 78 ? 1.160 5.715 -15.566 1.00 93.75 78 ALA A C 1
ATOM 603 O O . ALA A 1 78 ? 0.448 6.477 -16.214 1.00 93.75 78 ALA A O 1
ATOM 604 N N . SER A 1 79 ? 0.755 4.476 -15.265 1.00 93.88 79 SER A N 1
ATOM 605 C CA . SER A 1 79 ? -0.596 3.983 -15.560 1.00 93.88 79 SER A CA 1
ATOM 606 C C . SER A 1 79 ? -1.657 4.686 -14.708 1.00 93.88 79 SER A C 1
ATOM 608 O O . SER A 1 79 ? -2.683 5.125 -15.230 1.00 93.88 79 SER A O 1
ATOM 610 N N . LEU A 1 80 ? -1.390 4.853 -13.408 1.00 95.19 80 LEU A N 1
ATOM 611 C CA . LEU A 1 80 ? -2.275 5.555 -12.476 1.00 95.19 80 LEU A CA 1
ATOM 612 C C . LEU A 1 80 ? -2.413 7.041 -12.823 1.00 95.19 80 LEU A C 1
ATOM 614 O O . LEU A 1 80 ? -3.518 7.569 -12.751 1.00 95.19 80 LEU A O 1
ATOM 618 N N . GLU A 1 81 ? -1.340 7.689 -13.276 1.00 96.00 81 GLU A N 1
ATOM 619 C CA . GLU A 1 81 ? -1.339 9.098 -13.699 1.00 96.00 81 GLU A CA 1
ATOM 620 C C . GLU A 1 81 ? -2.252 9.374 -14.909 1.00 96.00 81 GLU A C 1
ATOM 622 O O . GLU A 1 81 ? -2.623 10.518 -15.156 1.00 96.00 81 GLU A O 1
ATOM 627 N N . ARG A 1 82 ? -2.694 8.340 -15.642 1.00 95.56 82 ARG A N 1
ATOM 628 C CA . ARG A 1 82 ? -3.718 8.492 -16.696 1.00 95.56 82 ARG A CA 1
ATOM 629 C C . ARG A 1 82 ? -5.130 8.705 -16.146 1.00 95.56 82 ARG A C 1
ATOM 631 O O . ARG A 1 82 ? -6.006 9.124 -16.894 1.00 95.56 82 ARG A O 1
ATOM 638 N N . GLN A 1 83 ? -5.368 8.345 -14.886 1.00 95.50 83 GLN A N 1
ATOM 639 C CA . GLN A 1 83 ? -6.686 8.384 -14.239 1.00 95.50 83 GLN A CA 1
ATOM 640 C C . GLN A 1 83 ? -6.717 9.274 -12.994 1.00 95.50 83 GLN A C 1
ATOM 642 O O . GLN A 1 83 ? -7.801 9.639 -12.545 1.00 95.50 83 GLN A O 1
ATOM 647 N N . PHE A 1 84 ? -5.552 9.581 -12.422 1.00 96.94 84 PHE A N 1
ATOM 648 C CA . PHE A 1 84 ? -5.414 10.301 -11.166 1.00 96.94 84 PHE A CA 1
ATOM 649 C C . PHE A 1 84 ? -4.304 11.343 -11.238 1.00 96.94 84 PHE A C 1
ATOM 651 O O . PHE A 1 84 ? -3.255 11.117 -11.837 1.00 96.94 84 PHE A O 1
ATOM 658 N N . THR A 1 85 ? -4.491 12.445 -10.527 1.00 97.44 85 THR A N 1
ATOM 659 C CA . THR A 1 85 ? -3.480 13.481 -10.351 1.00 97.44 85 THR A CA 1
ATOM 660 C C . THR A 1 85 ? -2.657 13.157 -9.108 1.00 97.44 85 THR A C 1
ATOM 662 O O . THR A 1 85 ? -3.148 13.258 -7.979 1.00 97.44 85 THR A O 1
ATOM 665 N N . LEU A 1 86 ? -1.405 12.743 -9.318 1.00 97.62 86 LEU A N 1
ATOM 666 C CA . LEU A 1 86 ? -0.483 12.349 -8.253 1.00 97.62 86 LEU A CA 1
ATOM 667 C C . LEU A 1 86 ? 0.524 13.467 -7.968 1.00 97.62 86 LEU A C 1
ATOM 669 O O . LEU A 1 86 ? 1.343 13.801 -8.821 1.00 97.62 86 LEU A O 1
ATOM 673 N N . THR A 1 87 ? 0.508 13.999 -6.747 1.00 97.38 87 THR A N 1
ATOM 674 C CA . THR A 1 87 ? 1.460 15.031 -6.309 1.00 97.38 87 THR A CA 1
ATOM 675 C C . THR A 1 87 ? 2.384 14.463 -5.246 1.00 97.38 87 THR A C 1
ATOM 677 O O . THR A 1 87 ? 1.916 14.038 -4.190 1.00 97.38 87 THR A O 1
ATOM 680 N N . ASP A 1 88 ? 3.695 14.462 -5.489 1.00 96.38 88 ASP A N 1
ATOM 681 C CA . ASP A 1 88 ? 4.673 14.047 -4.481 1.00 96.38 88 ASP A CA 1
ATOM 682 C C . ASP A 1 88 ? 4.589 14.951 -3.239 1.00 96.38 88 ASP A C 1
ATOM 684 O O . ASP A 1 88 ? 4.535 16.178 -3.338 1.00 96.38 88 ASP A O 1
ATOM 688 N N . ILE A 1 89 ? 4.584 14.337 -2.054 1.00 96.62 89 ILE A N 1
ATOM 689 C CA . ILE A 1 89 ? 4.511 15.052 -0.775 1.00 96.62 89 ILE A CA 1
ATOM 690 C C . ILE A 1 89 ? 5.738 14.742 0.090 1.00 96.62 89 ILE A C 1
ATOM 692 O O . ILE A 1 89 ? 6.226 13.612 0.090 1.00 96.62 89 ILE A O 1
ATOM 696 N N . PRO A 1 90 ? 6.222 15.694 0.911 1.00 93.56 90 PRO A N 1
ATOM 697 C CA . PRO A 1 90 ? 7.381 15.481 1.784 1.00 93.56 90 PRO A CA 1
ATOM 698 C C . PRO A 1 90 ? 7.075 14.578 2.994 1.00 93.56 90 PRO A C 1
ATOM 700 O O . PRO A 1 90 ? 7.891 14.464 3.909 1.00 93.56 90 PRO A O 1
ATOM 703 N N . TYR A 1 91 ? 5.898 13.948 3.026 1.00 92.19 91 TYR A N 1
ATOM 704 C CA . TYR A 1 91 ? 5.473 13.073 4.107 1.00 92.19 91 TYR A CA 1
ATOM 705 C C . TYR A 1 91 ? 6.368 11.835 4.186 1.00 92.19 91 TYR A C 1
ATOM 707 O O . TYR A 1 91 ? 6.581 11.133 3.198 1.00 92.19 91 TYR A O 1
ATOM 715 N N . LYS A 1 92 ? 6.875 11.550 5.386 1.00 86.31 92 LYS A N 1
ATOM 716 C CA . LYS A 1 92 ? 7.738 10.402 5.665 1.00 86.31 92 LYS A CA 1
ATOM 717 C C . LYS A 1 92 ? 7.207 9.616 6.853 1.00 86.31 92 LYS A C 1
ATOM 719 O O . LYS A 1 92 ? 6.568 10.153 7.753 1.00 86.31 92 LYS A O 1
ATOM 724 N N . THR A 1 93 ? 7.509 8.326 6.849 1.00 87.50 93 THR A N 1
ATOM 725 C CA . THR A 1 93 ? 7.236 7.399 7.955 1.00 87.50 93 THR A CA 1
ATOM 726 C C . THR A 1 93 ? 8.534 6.684 8.324 1.00 87.50 93 THR A C 1
ATOM 728 O O . THR A 1 93 ? 9.512 6.802 7.593 1.00 87.50 93 THR A O 1
ATOM 731 N N . GLY A 1 94 ? 8.553 5.877 9.388 1.00 83.19 94 GLY A N 1
ATOM 732 C CA . GLY A 1 94 ? 9.696 4.997 9.697 1.00 83.19 94 GLY A CA 1
ATOM 733 C C . GLY A 1 94 ? 9.903 3.839 8.703 1.00 83.19 94 GLY A C 1
ATOM 734 O O . GLY A 1 94 ? 10.607 2.879 8.997 1.00 83.19 94 GLY A O 1
ATOM 735 N N . GLY A 1 95 ? 9.225 3.858 7.555 1.00 85.56 95 GLY A N 1
ATOM 736 C CA . GLY A 1 95 ? 9.375 2.884 6.482 1.00 85.56 95 GLY A CA 1
ATOM 737 C C . GLY A 1 95 ? 9.781 3.543 5.165 1.00 85.56 95 GLY A C 1
ATOM 738 O O . GLY A 1 95 ? 9.648 4.756 5.022 1.00 85.56 95 GLY A O 1
ATOM 739 N N . PRO A 1 96 ? 10.211 2.741 4.180 1.00 90.06 96 PRO A N 1
ATOM 740 C CA . PRO A 1 96 ? 10.846 3.227 2.952 1.00 90.06 96 PRO A CA 1
ATOM 741 C C . PRO A 1 96 ? 9.873 3.810 1.917 1.00 90.06 96 PRO A C 1
ATOM 743 O O . PRO A 1 96 ? 10.279 4.154 0.810 1.00 90.06 96 PRO A O 1
ATOM 746 N N . ALA A 1 97 ? 8.580 3.871 2.237 1.00 92.31 97 ALA A N 1
ATOM 747 C CA . ALA A 1 97 ? 7.564 4.312 1.296 1.00 92.31 97 ALA A CA 1
ATOM 748 C C . ALA A 1 97 ? 7.738 5.794 0.945 1.00 92.31 97 ALA A C 1
ATOM 750 O O . ALA A 1 97 ? 7.854 6.642 1.833 1.00 92.31 97 ALA A O 1
ATOM 751 N N . ARG A 1 98 ? 7.692 6.096 -0.353 1.00 92.56 98 ARG A N 1
ATOM 752 C CA . ARG A 1 98 ? 7.537 7.457 -0.877 1.00 92.56 98 ARG A CA 1
ATOM 753 C C . ARG A 1 98 ? 6.061 7.709 -1.127 1.00 92.56 98 ARG A C 1
ATOM 755 O O . ARG A 1 98 ? 5.396 6.851 -1.703 1.00 92.56 98 ARG A O 1
ATOM 762 N N . TYR A 1 99 ? 5.552 8.845 -0.670 1.00 95.62 99 TYR A N 1
ATOM 763 C CA . TYR A 1 99 ? 4.122 9.122 -0.693 1.00 95.62 99 TYR A CA 1
ATOM 764 C C . TYR A 1 99 ? 3.774 10.192 -1.719 1.00 95.62 99 TYR A C 1
ATOM 766 O O . TYR A 1 99 ? 4.472 11.197 -1.852 1.00 95.62 99 TYR A O 1
ATOM 774 N N . VAL A 1 100 ? 2.643 9.980 -2.380 1.00 97.19 100 VAL A N 1
ATOM 775 C CA . VAL A 1 100 ? 1.955 10.974 -3.195 1.00 97.19 100 VAL A CA 1
ATOM 776 C C . VAL A 1 100 ? 0.569 11.229 -2.616 1.00 97.19 100 VAL A C 1
ATOM 778 O O . VAL A 1 100 ? -0.049 10.350 -2.006 1.00 97.19 100 VAL A O 1
ATOM 781 N N . GLN A 1 101 ? 0.077 12.440 -2.821 1.00 97.25 101 GLN A N 1
ATOM 782 C CA . GLN A 1 101 ? -1.310 12.809 -2.611 1.00 97.25 101 GLN A CA 1
ATOM 783 C C . GLN A 1 101 ? -2.090 12.551 -3.902 1.00 97.25 101 GLN A C 1
ATOM 785 O O . GLN A 1 101 ? -1.634 12.936 -4.977 1.00 97.25 101 GLN A O 1
ATOM 790 N N . VAL A 1 102 ? -3.261 11.925 -3.792 1.00 97.75 102 VAL A N 1
ATOM 791 C CA . VAL A 1 102 ? -4.172 11.694 -4.922 1.00 97.75 102 VAL A CA 1
ATOM 792 C C . VAL A 1 102 ? -5.265 12.760 -4.887 1.00 97.75 102 VAL A C 1
ATOM 794 O O . VAL A 1 102 ? -6.045 12.799 -3.931 1.00 97.75 102 VAL A O 1
ATOM 797 N N . ALA A 1 103 ? -5.324 13.640 -5.887 1.00 96.56 103 ALA A N 1
ATOM 798 C CA . ALA A 1 103 ? -6.218 14.803 -5.850 1.00 96.56 103 ALA A CA 1
ATOM 799 C C . ALA A 1 103 ? -7.707 14.416 -5.847 1.00 96.56 103 ALA A C 1
ATOM 801 O O . ALA A 1 103 ? -8.493 14.980 -5.094 1.00 96.56 103 ALA A O 1
ATOM 802 N N . GLU A 1 104 ? -8.084 13.412 -6.638 1.00 96.19 104 GLU A N 1
ATOM 803 C CA . GLU A 1 104 ? -9.479 13.015 -6.876 1.00 96.19 104 GLU A CA 1
ATOM 804 C C . GLU A 1 104 ? -10.132 12.373 -5.651 1.00 96.19 104 GLU A C 1
ATOM 806 O O . GLU A 1 104 ? -11.350 12.363 -5.514 1.00 96.19 104 GLU A O 1
ATOM 811 N N . THR A 1 105 ? -9.319 11.802 -4.766 1.00 95.06 105 THR A N 1
ATOM 812 C CA . THR A 1 105 ? -9.793 11.040 -3.604 1.00 95.06 105 THR A CA 1
ATOM 813 C C . THR A 1 105 ? -9.379 11.667 -2.278 1.00 95.06 105 THR A C 1
ATOM 815 O O . THR A 1 105 ? -9.882 11.263 -1.235 1.00 95.06 105 THR A O 1
ATOM 818 N N . GLY A 1 106 ? -8.436 12.616 -2.281 1.00 93.44 106 GLY A N 1
ATOM 819 C CA . GLY A 1 106 ? -7.901 13.221 -1.061 1.00 93.44 106 GLY A CA 1
ATOM 820 C C . GLY A 1 106 ? -7.069 12.269 -0.187 1.00 93.44 106 GLY A C 1
ATOM 821 O O . GLY A 1 106 ? -6.599 12.682 0.874 1.00 93.44 106 GLY A O 1
ATOM 822 N N . GLY A 1 107 ? -6.839 11.025 -0.616 1.00 95.56 107 GLY A N 1
ATOM 823 C CA . GLY A 1 107 ? -6.043 10.037 0.115 1.00 95.56 107 GLY A CA 1
ATOM 824 C C . GLY A 1 107 ? -4.569 10.006 -0.297 1.00 95.56 107 GLY A C 1
ATOM 825 O O . GLY A 1 107 ? -4.161 10.620 -1.289 1.00 95.56 107 GLY A O 1
ATOM 826 N N . ARG A 1 108 ? -3.761 9.264 0.469 1.00 96.75 108 ARG A N 1
ATOM 827 C CA . ARG A 1 108 ? -2.323 9.104 0.213 1.00 96.75 108 ARG A CA 1
ATOM 828 C C . ARG A 1 108 ? -2.015 7.726 -0.351 1.00 96.75 108 ARG A C 1
ATOM 830 O O . ARG A 1 108 ? -2.393 6.703 0.220 1.00 96.75 108 ARG A O 1
ATOM 837 N N . LEU A 1 109 ? -1.217 7.721 -1.412 1.00 97.50 109 LEU A N 1
ATOM 838 C CA . LEU A 1 109 ? -0.682 6.517 -2.030 1.00 97.50 109 LEU A CA 1
ATOM 839 C C . LEU A 1 109 ? 0.824 6.429 -1.770 1.00 97.50 109 LEU A C 1
ATOM 841 O O . LEU A 1 109 ? 1.575 7.355 -2.066 1.00 97.50 109 LEU A O 1
ATOM 845 N N . GLY A 1 110 ? 1.268 5.319 -1.190 1.00 96.31 110 GLY A N 1
ATOM 846 C CA . GLY A 1 110 ? 2.680 5.018 -0.971 1.00 96.31 110 GLY A CA 1
ATOM 847 C C . GLY A 1 110 ? 3.245 4.072 -2.027 1.00 96.31 110 GLY A C 1
ATOM 848 O O . GLY A 1 110 ? 2.576 3.124 -2.431 1.00 96.31 110 GLY A O 1
ATOM 849 N N . PHE A 1 111 ? 4.502 4.272 -2.404 1.00 95.25 111 PHE A N 1
ATOM 850 C CA . PHE A 1 111 ? 5.265 3.373 -3.267 1.00 95.25 111 PHE A CA 1
ATOM 851 C C . PHE A 1 111 ? 6.508 2.875 -2.528 1.00 95.25 111 PHE A C 1
ATOM 853 O O . PHE A 1 111 ? 7.270 3.676 -1.981 1.00 95.25 111 PHE A O 1
ATOM 860 N N . ILE A 1 112 ? 6.717 1.558 -2.510 1.00 92.44 112 ILE A N 1
ATOM 861 C CA . ILE A 1 112 ? 7.922 0.913 -1.972 1.00 92.44 112 ILE A CA 1
ATOM 862 C C . ILE A 1 112 ? 8.637 0.207 -3.127 1.00 92.44 112 ILE A C 1
ATOM 864 O O . ILE A 1 112 ? 8.127 -0.778 -3.652 1.00 92.44 112 ILE A O 1
ATOM 868 N N . THR A 1 113 ? 9.809 0.715 -3.513 1.00 86.06 113 THR A N 1
ATOM 869 C CA . THR A 1 113 ? 10.574 0.299 -4.707 1.00 86.06 113 THR A CA 1
ATOM 870 C C . THR A 1 113 ? 11.938 -0.302 -4.343 1.00 86.06 113 THR A C 1
ATOM 872 O O . THR A 1 113 ? 12.963 0.328 -4.597 1.00 86.06 113 THR A O 1
ATOM 875 N N . PRO A 1 114 ? 11.997 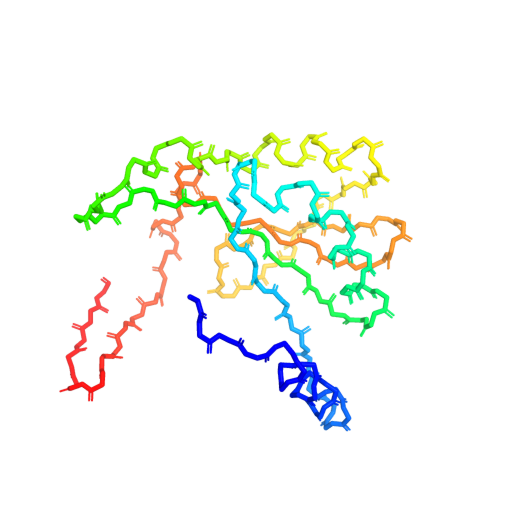-1.476 -3.696 1.00 71.94 114 PRO A N 1
ATOM 876 C CA . PRO A 1 114 ? 13.242 -2.072 -3.220 1.00 71.94 114 PRO A CA 1
ATOM 877 C C . PRO A 1 114 ? 14.242 -2.406 -4.332 1.00 71.94 114 PRO A C 1
ATOM 879 O O . PRO A 1 114 ? 15.437 -2.433 -4.051 1.00 71.94 114 PRO A O 1
ATOM 882 N N . MET A 1 115 ? 13.782 -2.638 -5.569 1.00 70.25 115 MET A N 1
ATOM 883 C CA . MET A 1 115 ? 14.660 -2.944 -6.703 1.00 70.25 115 MET A CA 1
ATOM 884 C C . MET A 1 115 ? 15.003 -1.682 -7.487 1.00 70.25 115 MET A C 1
ATOM 886 O O . MET A 1 115 ? 16.174 -1.407 -7.736 1.00 70.25 115 MET A O 1
ATOM 890 N N . THR A 1 116 ? 13.991 -0.889 -7.847 1.00 64.75 116 THR A N 1
ATOM 891 C CA . THR A 1 116 ? 14.199 0.266 -8.730 1.00 64.75 116 THR A CA 1
ATOM 892 C C . THR A 1 116 ? 14.859 1.447 -8.006 1.00 64.75 116 THR A C 1
ATOM 894 O O . THR A 1 116 ? 15.586 2.207 -8.636 1.00 64.75 116 THR A O 1
ATOM 897 N N . HIS A 1 117 ? 14.630 1.628 -6.698 1.00 66.69 117 HIS A N 1
ATOM 898 C CA . HIS A 1 117 ? 15.291 2.645 -5.862 1.00 66.69 117 HIS A CA 1
ATOM 899 C C . HIS A 1 117 ? 15.538 2.090 -4.452 1.00 66.69 117 HIS A C 1
ATOM 901 O O . HIS A 1 117 ? 14.721 2.277 -3.544 1.00 66.69 117 HIS A O 1
ATOM 907 N N . ASN A 1 118 ? 16.671 1.408 -4.277 1.00 69.19 118 ASN A N 1
ATOM 908 C CA . ASN A 1 118 ? 17.040 0.783 -3.011 1.00 69.19 118 ASN A CA 1
ATOM 909 C C . ASN A 1 118 ? 17.109 1.812 -1.855 1.00 69.19 118 ASN A C 1
ATOM 911 O O . ASN A 1 118 ? 17.449 2.978 -2.049 1.00 69.19 118 ASN A O 1
ATOM 915 N N . PHE A 1 119 ? 16.763 1.375 -0.645 1.00 78.06 119 PHE A N 1
ATOM 916 C CA . PHE A 1 119 ? 16.663 2.192 0.569 1.00 78.06 119 PHE A CA 1
ATOM 917 C C . PHE A 1 119 ? 17.478 1.633 1.750 1.00 78.06 119 PHE A C 1
ATOM 919 O O . PHE A 1 119 ? 17.332 2.126 2.872 1.00 78.06 119 PHE A O 1
ATOM 926 N N . CYS A 1 120 ? 18.343 0.633 1.514 1.00 77.88 120 CYS A N 1
ATOM 927 C CA . CYS A 1 120 ? 19.196 0.012 2.536 1.00 77.88 120 CYS A CA 1
ATOM 928 C C . CYS A 1 120 ? 20.020 1.022 3.349 1.00 77.88 120 CYS A C 1
ATOM 930 O O . CYS A 1 120 ? 20.113 0.870 4.561 1.00 77.88 120 CYS A O 1
ATOM 932 N N . GLU A 1 121 ? 20.546 2.081 2.725 1.00 77.56 121 GLU A N 1
ATOM 933 C CA . GLU A 1 121 ? 21.347 3.116 3.407 1.00 77.56 121 GLU A CA 1
ATOM 934 C C . GLU A 1 121 ? 20.579 3.854 4.514 1.00 77.56 121 GLU A C 1
ATOM 936 O O . GLU A 1 121 ? 21.169 4.367 5.459 1.00 77.56 121 GLU A O 1
ATOM 941 N N . SER A 1 122 ? 19.249 3.894 4.406 1.00 78.81 122 SER A N 1
ATOM 942 C CA . SER A 1 122 ? 18.357 4.523 5.387 1.00 78.81 122 SER A CA 1
ATOM 943 C C . SER A 1 122 ? 17.650 3.510 6.294 1.00 78.81 122 SER A C 1
ATOM 945 O O . SER A 1 122 ? 16.777 3.886 7.079 1.00 78.81 122 SER A O 1
ATOM 947 N N . CYS A 1 123 ? 17.979 2.219 6.170 1.00 82.06 123 CYS A N 1
ATOM 948 C CA . CYS A 1 123 ? 17.332 1.168 6.940 1.00 82.06 123 CYS A CA 1
ATOM 949 C C . CYS A 1 123 ? 17.739 1.252 8.413 1.00 82.06 123 CYS A C 1
ATOM 951 O O . CYS A 1 123 ? 18.915 1.199 8.757 1.00 82.06 123 CYS A O 1
ATOM 953 N N . ASN A 1 124 ? 16.742 1.343 9.289 1.00 83.69 124 ASN A N 1
ATOM 954 C CA . ASN A 1 124 ? 16.904 1.399 10.740 1.00 83.69 124 ASN A CA 1
ATOM 955 C C . ASN A 1 124 ? 16.118 0.283 11.453 1.00 83.69 124 ASN A C 1
ATOM 957 O O . ASN A 1 124 ? 15.693 0.449 12.597 1.00 83.69 124 ASN A O 1
ATOM 961 N N . ARG A 1 125 ? 15.856 -0.833 10.759 1.00 87.62 125 ARG A N 1
ATOM 962 C CA . ARG A 1 125 ? 15.053 -1.947 11.278 1.00 87.62 125 ARG A CA 1
ATOM 963 C C . ARG A 1 125 ? 15.943 -3.070 11.780 1.00 87.62 125 ARG A C 1
ATOM 965 O O . ARG A 1 125 ? 16.891 -3.448 11.116 1.00 87.62 125 ARG A O 1
ATOM 972 N N . VAL A 1 126 ? 15.549 -3.640 12.911 1.00 89.62 126 VAL A N 1
ATOM 973 C CA . VAL A 1 126 ? 16.092 -4.890 13.445 1.00 89.62 126 VAL A CA 1
ATOM 974 C C . VAL A 1 126 ? 14.947 -5.890 13.505 1.00 89.62 126 VAL A C 1
ATOM 976 O O . VAL A 1 126 ? 13.831 -5.542 13.903 1.00 89.62 126 VAL A O 1
ATOM 979 N N . ARG A 1 127 ? 15.198 -7.132 13.097 1.00 93.00 127 ARG A N 1
ATOM 980 C CA . ARG A 1 127 ? 14.202 -8.206 13.124 1.00 93.00 127 ARG A CA 1
ATOM 981 C C . ARG A 1 127 ? 14.525 -9.191 14.238 1.00 93.00 127 ARG A C 1
ATOM 983 O O . ARG A 1 127 ? 15.569 -9.828 14.206 1.00 93.00 127 ARG A O 1
ATOM 990 N N . LEU A 1 128 ? 13.585 -9.382 15.162 1.00 94.81 128 LEU A N 1
ATOM 991 C CA . LEU A 1 128 ? 13.582 -10.507 16.097 1.00 94.81 128 LEU A CA 1
ATOM 992 C C . LEU A 1 128 ? 12.664 -11.606 15.552 1.00 94.81 128 LEU A C 1
ATOM 994 O O . LEU A 1 128 ? 11.502 -11.359 15.228 1.00 94.81 128 LEU A O 1
ATOM 998 N N . THR A 1 129 ? 13.192 -12.814 15.408 1.00 95.00 129 THR A N 1
ATOM 999 C CA . THR A 1 129 ? 12.411 -13.992 15.002 1.00 95.00 129 THR A CA 1
ATOM 1000 C C . THR A 1 129 ? 11.633 -14.586 16.176 1.00 95.00 129 THR A C 1
ATOM 1002 O O . THR A 1 129 ? 11.917 -14.294 17.336 1.00 95.00 129 THR A O 1
ATOM 1005 N N . CYS A 1 130 ? 10.664 -15.462 15.890 1.00 94.31 130 CYS A N 1
ATOM 1006 C CA . CYS A 1 130 ? 9.877 -16.145 16.923 1.00 94.31 130 CYS A CA 1
ATOM 1007 C C . CYS A 1 130 ? 10.711 -17.062 17.840 1.00 94.31 130 CYS A C 1
ATOM 1009 O O . CYS A 1 130 ? 10.258 -17.381 18.933 1.00 94.31 130 CYS A O 1
ATOM 1011 N N . THR A 1 131 ? 11.923 -17.454 17.429 1.00 95.75 131 THR A N 1
ATOM 1012 C CA . THR A 1 131 ? 12.884 -18.230 18.233 1.00 95.75 131 THR A CA 1
ATOM 1013 C C . THR A 1 131 ? 13.868 -17.357 19.016 1.00 95.75 131 THR A C 1
ATOM 1015 O O . THR A 1 131 ? 14.764 -17.883 19.667 1.00 95.75 131 THR A O 1
ATOM 1018 N N . GLY A 1 132 ? 13.737 -16.028 18.957 1.00 94.81 132 GLY A N 1
ATOM 1019 C CA . GLY A 1 132 ? 14.605 -15.103 19.688 1.00 94.81 132 GLY A CA 1
ATOM 1020 C C . GLY A 1 132 ? 15.907 -14.727 18.969 1.00 94.81 132 GLY A C 1
ATOM 1021 O O . GLY A 1 132 ? 16.765 -14.082 19.565 1.00 94.81 132 GLY A O 1
ATOM 1022 N N . THR A 1 133 ? 16.077 -15.088 17.694 1.00 94.81 133 THR A N 1
ATOM 1023 C CA . THR A 1 133 ? 17.260 -14.708 16.900 1.00 94.81 133 THR A CA 1
ATOM 1024 C C . THR A 1 133 ? 17.084 -13.319 16.291 1.00 94.81 133 THR A C 1
ATOM 1026 O O . THR A 1 133 ? 16.054 -13.058 15.658 1.00 94.81 133 THR A O 1
ATOM 1029 N N . LEU A 1 134 ? 18.088 -12.454 16.465 1.00 93.94 134 LEU A N 1
ATOM 1030 C CA . LEU A 1 134 ? 18.143 -11.104 15.901 1.00 93.94 134 LEU A CA 1
ATOM 1031 C C . LEU A 1 134 ? 18.848 -11.081 14.537 1.00 93.94 134 LEU A C 1
ATOM 1033 O O . LEU A 1 134 ? 19.885 -11.718 14.365 1.00 93.94 134 LEU A O 1
ATOM 1037 N N . TYR A 1 135 ? 18.306 -10.296 13.606 1.00 88.94 135 TYR A N 1
ATOM 1038 C CA . TYR A 1 135 ? 18.883 -9.986 12.295 1.00 88.94 135 TYR A CA 1
ATOM 1039 C C . TYR A 1 135 ? 18.886 -8.470 12.070 1.00 88.94 135 TYR A C 1
ATOM 1041 O O . TYR A 1 135 ? 17.943 -7.785 12.484 1.00 88.94 135 TYR A O 1
ATOM 1049 N N . MET A 1 136 ? 19.935 -7.984 11.403 1.00 74.19 136 MET A N 1
ATOM 1050 C CA . MET A 1 136 ? 20.047 -6.621 10.870 1.00 74.19 136 MET A CA 1
ATOM 1051 C C . MET A 1 136 ? 19.556 -6.587 9.425 1.00 74.19 136 MET A C 1
ATOM 1053 O O . MET A 1 136 ? 19.875 -7.549 8.690 1.00 74.19 136 MET A O 1
#

pLDDT: mean 88.14, std 12.81, range [45.62, 98.25]

Foldseek 3Di:
DDDDVVVVVVVVVVCVVVVHAAEEEEEQWPPPCLVVVLVVCLVQLVSVYEYEYEFDDPDDPDPDPSVNRGDQVVVSVVVVVVPWDWAFDPDDDLDPWGWTQTPVRRHIYTYHGCPVDNDVVVHPDWDQDPVGDIDD